Protein AF-A0A1M6W0C9-F1 (afdb_monomer_lite)

Structure (mmCIF, N/CA/C/O backbone):
data_AF-A0A1M6W0C9-F1
#
_entry.id   AF-A0A1M6W0C9-F1
#
loop_
_atom_site.group_PDB
_atom_site.id
_atom_site.type_symbol
_atom_site.label_atom_id
_atom_site.label_alt_id
_atom_site.label_comp_id
_atom_site.label_asym_id
_atom_site.label_entity_id
_atom_site.label_seq_id
_atom_site.pdbx_PDB_ins_code
_atom_site.Cartn_x
_atom_site.Cartn_y
_atom_site.Cartn_z
_atom_site.occupancy
_atom_site.B_iso_or_equiv
_atom_site.auth_seq_id
_atom_site.auth_comp_id
_atom_site.auth_asym_id
_atom_site.auth_atom_id
_atom_site.pdbx_PDB_model_num
ATOM 1 N N . MET A 1 1 ? -3.888 -3.611 -21.662 1.00 73.38 1 MET A N 1
ATOM 2 C CA . MET A 1 1 ? -3.357 -4.459 -20.577 1.00 73.38 1 MET A CA 1
ATOM 3 C C . MET A 1 1 ? -1.926 -4.784 -20.954 1.00 73.38 1 MET A C 1
ATOM 5 O O . MET A 1 1 ? -1.714 -5.102 -22.120 1.00 73.38 1 MET A O 1
ATOM 9 N N . ARG A 1 2 ? -0.964 -4.580 -20.051 1.00 87.06 2 ARG A N 1
ATOM 10 C CA . ARG A 1 2 ? 0.461 -4.824 -20.347 1.00 87.06 2 ARG A CA 1
ATOM 11 C C . ARG A 1 2 ? 0.750 -6.312 -20.566 1.00 87.06 2 ARG A C 1
ATOM 13 O O . ARG A 1 2 ? -0.017 -7.144 -20.082 1.00 87.06 2 ARG A O 1
ATOM 20 N N . SER A 1 3 ? 1.813 -6.628 -21.309 1.00 91.06 3 SER A N 1
ATOM 21 C CA . SER A 1 3 ? 2.201 -8.017 -21.586 1.00 91.06 3 SER A CA 1
ATOM 22 C C . SER A 1 3 ? 2.840 -8.684 -20.364 1.00 91.06 3 SER A C 1
ATOM 24 O O . SER A 1 3 ? 3.323 -8.020 -19.444 1.00 91.06 3 SER A O 1
ATOM 26 N N . GLU A 1 4 ? 2.849 -10.015 -20.362 1.00 91.25 4 GLU A N 1
ATOM 27 C CA . GLU A 1 4 ? 3.466 -10.817 -19.301 1.00 91.25 4 GLU A CA 1
ATOM 28 C C . GLU A 1 4 ? 4.988 -10.602 -19.222 1.00 91.25 4 GLU A C 1
ATOM 30 O O . GLU A 1 4 ? 5.544 -10.499 -18.131 1.00 91.25 4 GLU A O 1
ATOM 35 N N . ASP A 1 5 ? 5.658 -10.422 -20.362 1.00 93.44 5 ASP A N 1
ATOM 36 C CA . ASP A 1 5 ? 7.099 -10.145 -20.408 1.00 93.44 5 ASP A CA 1
ATOM 37 C C . ASP A 1 5 ? 7.455 -8.807 -19.747 1.00 93.44 5 ASP A C 1
ATOM 39 O O . ASP A 1 5 ? 8.425 -8.708 -18.990 1.00 93.44 5 ASP A O 1
ATOM 43 N N . GLU A 1 6 ? 6.645 -7.771 -19.990 1.00 91.81 6 GLU A N 1
ATOM 44 C CA . GLU A 1 6 ? 6.822 -6.459 -19.364 1.00 91.81 6 GLU A CA 1
ATOM 45 C C . GLU A 1 6 ? 6.616 -6.556 -17.848 1.00 91.81 6 GLU A C 1
ATOM 47 O O . GLU A 1 6 ? 7.391 -5.977 -17.084 1.00 91.81 6 GLU A O 1
ATOM 52 N N . LEU A 1 7 ? 5.625 -7.344 -17.411 1.00 93.44 7 LEU A N 1
ATOM 53 C CA . LEU A 1 7 ? 5.372 -7.622 -16.000 1.00 93.44 7 LEU A CA 1
ATOM 54 C C . LEU A 1 7 ? 6.566 -8.324 -15.338 1.00 93.44 7 LEU A C 1
ATOM 56 O O . LEU A 1 7 ? 7.041 -7.874 -14.295 1.00 93.44 7 LEU A O 1
ATOM 60 N N . ASN A 1 8 ? 7.092 -9.381 -15.954 1.00 95.81 8 ASN A N 1
ATOM 61 C CA . ASN A 1 8 ? 8.249 -10.114 -15.441 1.00 95.81 8 ASN A CA 1
ATOM 62 C C . ASN A 1 8 ? 9.484 -9.209 -15.321 1.00 95.81 8 ASN A C 1
ATOM 64 O O . ASN A 1 8 ? 10.181 -9.244 -14.301 1.00 95.81 8 ASN A O 1
ATOM 68 N N . ARG A 1 9 ? 9.709 -8.327 -16.307 1.00 96.25 9 ARG A N 1
ATOM 69 C CA . ARG A 1 9 ? 10.774 -7.313 -16.262 1.00 96.25 9 ARG A CA 1
ATOM 70 C C . ARG A 1 9 ? 10.621 -6.397 -15.047 1.00 96.25 9 ARG A C 1
ATOM 72 O O . ARG A 1 9 ? 11.577 -6.223 -14.291 1.00 96.25 9 ARG A O 1
ATOM 79 N N . VAL A 1 10 ? 9.442 -5.809 -14.835 1.00 96.06 10 VAL A N 1
ATOM 80 C CA . VAL A 1 10 ? 9.249 -4.869 -13.716 1.00 96.06 10 VAL A CA 1
ATOM 81 C C . VAL A 1 10 ? 9.254 -5.555 -12.355 1.00 96.06 10 VAL A C 1
ATOM 83 O O . VAL A 1 10 ? 9.739 -4.967 -11.389 1.00 96.06 10 VAL A O 1
ATOM 86 N N . ILE A 1 11 ? 8.781 -6.801 -12.264 1.00 96.19 11 ILE A N 1
ATOM 87 C CA . ILE A 1 11 ? 8.875 -7.602 -11.039 1.00 96.19 11 ILE A CA 1
ATOM 88 C C . ILE A 1 11 ? 10.343 -7.805 -10.672 1.00 96.19 11 ILE A C 1
ATOM 90 O O . ILE A 1 11 ? 10.710 -7.564 -9.520 1.00 96.19 11 ILE A O 1
ATOM 94 N N . ALA A 1 12 ? 11.185 -8.184 -11.634 1.00 97.06 12 ALA A N 1
ATOM 95 C CA . ALA A 1 12 ? 12.615 -8.360 -11.404 1.00 97.06 12 ALA A CA 1
ATOM 96 C C . ALA A 1 12 ? 13.300 -7.049 -10.975 1.00 97.06 12 ALA A C 1
ATOM 98 O O . ALA A 1 12 ? 14.122 -7.052 -10.061 1.00 97.06 12 ALA A O 1
ATOM 99 N N . LEU A 1 13 ? 12.934 -5.917 -11.587 1.00 97.00 13 LEU A N 1
ATOM 100 C CA . LEU A 1 13 ? 13.562 -4.618 -11.319 1.00 97.00 13 LEU A CA 1
ATOM 101 C C . LEU A 1 13 ? 13.125 -3.971 -10.001 1.00 97.00 13 LEU A C 1
ATOM 103 O O . LEU A 1 13 ? 13.928 -3.320 -9.330 1.00 97.00 13 LEU A O 1
ATOM 107 N N . TYR A 1 14 ? 11.848 -4.091 -9.642 1.00 97.88 14 TYR A N 1
ATOM 108 C CA . TYR A 1 14 ? 11.254 -3.263 -8.592 1.00 97.88 14 TYR A CA 1
ATOM 109 C C . TYR A 1 14 ? 10.785 -4.044 -7.365 1.00 97.88 14 TYR A C 1
ATOM 111 O O . TYR A 1 14 ? 10.432 -3.410 -6.368 1.00 97.88 14 TYR A O 1
ATOM 119 N N . SER A 1 15 ? 10.845 -5.383 -7.375 1.00 97.06 15 SER A N 1
ATOM 120 C CA . SER A 1 15 ? 10.383 -6.190 -6.238 1.00 97.06 15 SER A CA 1
ATOM 121 C C . SER A 1 15 ? 11.031 -5.813 -4.913 1.00 97.06 15 SER A C 1
ATOM 123 O O . SER A 1 15 ? 10.321 -5.543 -3.944 1.00 97.06 15 SER A O 1
ATOM 125 N N . ASP A 1 16 ? 12.365 -5.779 -4.863 1.00 97.69 16 ASP A N 1
ATOM 126 C CA . ASP A 1 16 ? 13.094 -5.478 -3.626 1.00 97.69 16 ASP A CA 1
ATOM 127 C C . ASP A 1 16 ? 12.753 -4.077 -3.105 1.00 97.69 16 ASP A C 1
ATOM 129 O O . ASP A 1 16 ? 12.465 -3.883 -1.926 1.00 97.69 16 ASP A O 1
ATOM 133 N N . MET A 1 17 ? 12.686 -3.097 -4.005 1.00 97.88 17 MET A N 1
ATOM 134 C CA . MET A 1 17 ? 12.362 -1.716 -3.658 1.00 97.88 17 MET A CA 1
ATOM 135 C C . MET A 1 17 ? 10.962 -1.591 -3.053 1.00 97.88 17 MET A C 1
ATOM 137 O O . MET A 1 17 ? 10.807 -0.967 -2.004 1.00 97.88 17 MET A O 1
ATOM 141 N N . ILE A 1 18 ? 9.954 -2.188 -3.694 1.00 97.69 18 ILE A N 1
ATOM 142 C CA . ILE A 1 18 ? 8.567 -2.152 -3.219 1.00 97.69 18 ILE A CA 1
ATOM 143 C C . ILE A 1 18 ? 8.478 -2.829 -1.852 1.00 97.69 18 ILE A C 1
ATOM 145 O O . ILE A 1 18 ? 7.958 -2.232 -0.909 1.00 97.69 18 ILE A O 1
ATOM 149 N N . LYS A 1 19 ? 9.062 -4.026 -1.705 1.00 96.44 19 LYS A N 1
ATOM 150 C CA . LYS A 1 19 ? 9.068 -4.762 -0.432 1.00 96.44 19 LYS A CA 1
ATOM 151 C C . LYS A 1 19 ? 9.757 -3.973 0.680 1.00 96.44 19 LYS A C 1
ATOM 153 O O . LYS A 1 19 ? 9.219 -3.890 1.781 1.00 96.44 19 LYS A O 1
ATOM 158 N N . ARG A 1 20 ? 10.894 -3.325 0.407 1.00 96.56 20 ARG A N 1
ATOM 159 C CA . ARG A 1 20 ? 11.596 -2.481 1.390 1.00 96.56 20 ARG A CA 1
ATOM 160 C C . ARG A 1 20 ? 10.770 -1.268 1.809 1.00 96.56 20 ARG A C 1
ATOM 162 O O . ARG A 1 20 ? 10.695 -0.989 3.002 1.00 96.56 20 ARG A O 1
ATOM 169 N N . ILE A 1 21 ? 10.123 -0.578 0.867 1.00 95.19 21 ILE A N 1
ATOM 170 C CA . ILE A 1 21 ? 9.220 0.542 1.180 1.00 95.19 21 ILE A CA 1
ATOM 171 C C . ILE A 1 21 ? 8.084 0.054 2.087 1.00 95.19 21 ILE A C 1
ATOM 173 O O . ILE A 1 21 ? 7.868 0.626 3.156 1.00 95.19 21 ILE A O 1
ATOM 177 N N . CYS A 1 22 ? 7.402 -1.029 1.710 1.00 94.75 22 CYS A N 1
ATOM 178 C CA . CYS A 1 22 ? 6.323 -1.605 2.511 1.00 94.75 22 CYS A CA 1
ATOM 179 C C . CYS A 1 22 ? 6.787 -1.989 3.920 1.00 94.75 22 CYS A C 1
ATOM 181 O O . CYS A 1 22 ? 6.144 -1.606 4.893 1.00 94.75 22 CYS A O 1
ATOM 183 N N . LEU A 1 23 ? 7.930 -2.668 4.059 1.00 91.62 23 LEU A N 1
ATOM 184 C CA . LEU A 1 23 ? 8.454 -3.080 5.364 1.00 91.62 23 LEU A CA 1
ATOM 185 C C . LEU A 1 23 ? 8.815 -1.888 6.258 1.00 91.62 23 LEU A C 1
ATOM 187 O O . LEU A 1 23 ? 8.548 -1.936 7.459 1.00 91.62 23 LEU A O 1
ATOM 191 N N . ILE A 1 24 ? 9.355 -0.803 5.691 1.00 91.75 24 ILE A N 1
ATOM 192 C CA . ILE A 1 24 ? 9.634 0.437 6.433 1.00 91.75 24 ILE A CA 1
ATOM 193 C C . ILE A 1 24 ? 8.335 1.060 6.968 1.00 91.75 24 ILE A C 1
ATOM 195 O O . ILE A 1 24 ? 8.302 1.527 8.108 1.00 91.75 24 ILE A O 1
ATOM 199 N N . HIS A 1 25 ? 7.267 1.065 6.166 1.00 87.06 25 HIS A N 1
ATOM 200 C CA . HIS A 1 25 ? 6.002 1.710 6.524 1.00 87.06 25 HIS A CA 1
ATOM 201 C C . HIS A 1 25 ? 5.078 0.853 7.401 1.00 87.06 25 HIS A C 1
ATOM 203 O O . HIS A 1 25 ? 4.442 1.390 8.305 1.00 87.06 25 HIS A O 1
ATOM 209 N N . LEU A 1 26 ? 4.981 -0.449 7.132 1.00 87.06 26 LEU A N 1
ATOM 210 C CA . LEU A 1 26 ? 3.980 -1.344 7.721 1.00 87.06 26 LEU A CA 1
ATOM 211 C C . LEU A 1 26 ? 4.548 -2.258 8.805 1.00 87.06 26 LEU A C 1
ATOM 213 O O . LEU A 1 26 ? 3.823 -2.633 9.721 1.00 87.06 26 LEU A O 1
ATOM 217 N N . LYS A 1 27 ? 5.834 -2.630 8.709 1.00 88.69 27 LYS A N 1
ATOM 218 C CA . LYS A 1 27 ? 6.498 -3.593 9.610 1.00 88.69 27 LYS A CA 1
ATOM 219 C C . LYS A 1 27 ? 5.770 -4.947 9.732 1.00 88.69 27 LYS A C 1
ATOM 221 O O . LYS A 1 27 ? 5.948 -5.655 10.718 1.00 88.69 27 LYS A O 1
ATOM 226 N N . ASN A 1 28 ? 4.968 -5.308 8.730 1.00 87.31 28 ASN A N 1
ATOM 227 C CA . ASN A 1 28 ? 4.220 -6.560 8.652 1.00 87.31 28 ASN A CA 1
ATOM 228 C C . ASN A 1 28 ? 4.453 -7.213 7.284 1.00 87.31 28 ASN A C 1
ATOM 230 O O . ASN A 1 28 ? 4.274 -6.576 6.244 1.00 87.31 28 ASN A O 1
ATOM 234 N N . HIS A 1 29 ? 4.851 -8.485 7.291 1.00 90.62 29 HIS A N 1
ATOM 235 C CA . HIS A 1 29 ? 5.106 -9.253 6.075 1.00 90.62 29 HIS A CA 1
ATOM 236 C C . HIS A 1 29 ? 3.830 -9.568 5.287 1.00 90.62 29 HIS A C 1
ATOM 238 O O . HIS A 1 29 ? 3.872 -9.507 4.062 1.00 90.62 29 HIS A O 1
ATOM 244 N N . ALA A 1 30 ? 2.709 -9.852 5.960 1.00 91.69 30 ALA A N 1
ATOM 245 C CA . ALA A 1 30 ? 1.447 -10.166 5.287 1.00 91.69 30 ALA A CA 1
ATOM 246 C C . ALA A 1 30 ? 0.927 -8.948 4.509 1.00 91.69 30 ALA A C 1
ATOM 248 O O . ALA A 1 30 ? 0.758 -9.012 3.296 1.00 91.69 30 ALA A O 1
ATOM 249 N N . ASP A 1 31 ? 0.822 -7.799 5.183 1.00 90.69 31 ASP A N 1
ATOM 250 C CA . ASP A 1 31 ? 0.395 -6.545 4.550 1.00 90.69 31 ASP A CA 1
ATOM 251 C C . ASP A 1 31 ? 1.354 -6.108 3.427 1.00 90.69 31 ASP A C 1
ATOM 253 O O . ASP A 1 31 ? 0.943 -5.509 2.433 1.00 90.69 31 ASP A O 1
ATOM 257 N N . THR A 1 32 ? 2.651 -6.406 3.572 1.00 92.12 32 THR A N 1
ATOM 258 C CA . THR A 1 32 ? 3.647 -6.130 2.527 1.00 92.12 32 THR A CA 1
ATOM 259 C C . THR A 1 32 ? 3.366 -6.929 1.262 1.00 92.12 32 THR A C 1
ATOM 261 O O . THR A 1 32 ? 3.441 -6.361 0.174 1.00 92.12 32 THR A O 1
ATOM 264 N N . GLU A 1 33 ? 3.060 -8.219 1.391 1.00 93.56 33 GLU A N 1
ATOM 265 C CA . GLU A 1 33 ? 2.780 -9.095 0.253 1.00 93.56 33 GLU A CA 1
ATOM 266 C C . GLU A 1 33 ? 1.460 -8.710 -0.436 1.00 93.56 33 GLU A C 1
ATOM 268 O O . GLU A 1 33 ? 1.408 -8.625 -1.664 1.00 93.56 33 GLU A O 1
ATOM 273 N N . ASP A 1 34 ? 0.439 -8.336 0.337 1.00 95.31 34 ASP A N 1
ATOM 274 C CA . ASP A 1 34 ? -0.835 -7.847 -0.202 1.00 95.31 34 ASP A CA 1
ATOM 275 C C . ASP A 1 34 ? -0.654 -6.549 -1.006 1.00 95.31 34 ASP A C 1
ATOM 277 O O . ASP A 1 34 ? -1.144 -6.417 -2.135 1.00 95.31 34 ASP A O 1
ATOM 281 N N . ILE A 1 35 ? 0.093 -5.578 -0.464 1.00 95.56 35 ILE A N 1
ATOM 282 C CA . ILE A 1 35 ? 0.402 -4.342 -1.195 1.00 95.56 35 ILE A CA 1
ATOM 283 C C . ILE A 1 35 ? 1.262 -4.640 -2.420 1.00 95.56 35 ILE A C 1
ATOM 285 O O . ILE A 1 35 ? 0.998 -4.085 -3.485 1.00 95.56 35 ILE A O 1
ATOM 289 N N . PHE A 1 36 ? 2.266 -5.507 -2.294 1.00 93.56 36 PHE A N 1
ATOM 290 C CA . PHE A 1 36 ? 3.141 -5.898 -3.396 1.00 93.56 36 PHE A CA 1
ATOM 291 C C . PHE A 1 36 ? 2.327 -6.394 -4.599 1.00 93.56 36 PHE A C 1
ATOM 293 O O . PHE A 1 36 ? 2.456 -5.847 -5.697 1.00 93.56 36 PHE A O 1
ATOM 300 N N . GLN A 1 37 ? 1.413 -7.341 -4.380 1.00 95.31 37 GLN A N 1
ATOM 301 C CA . GLN A 1 37 ? 0.529 -7.859 -5.427 1.00 95.31 37 GLN A CA 1
ATOM 302 C C . GLN A 1 37 ? -0.392 -6.764 -5.983 1.00 95.31 37 GLN A C 1
ATOM 304 O O . GLN A 1 37 ? -0.541 -6.619 -7.200 1.00 95.31 37 GLN A O 1
ATOM 309 N N . GLY A 1 38 ? -0.953 -5.925 -5.108 1.00 97.06 38 GLY A N 1
ATOM 310 C CA . GLY A 1 38 ? -1.820 -4.815 -5.502 1.00 97.06 38 GLY A CA 1
ATOM 311 C C . GLY A 1 38 ? -1.130 -3.758 -6.375 1.00 97.06 38 GLY A C 1
ATOM 312 O O . GLY A 1 38 ? -1.759 -3.200 -7.278 1.00 97.06 38 GLY A O 1
ATOM 313 N N . VAL A 1 39 ? 0.156 -3.474 -6.149 1.00 97.25 39 VAL A N 1
ATOM 314 C CA . VAL A 1 39 ? 0.922 -2.503 -6.948 1.00 97.25 39 VAL A CA 1
ATOM 315 C C . VAL A 1 39 ? 1.173 -3.025 -8.362 1.00 97.25 39 VAL A C 1
ATOM 317 O O . VAL A 1 39 ? 0.934 -2.293 -9.326 1.00 97.25 39 VAL A O 1
ATOM 320 N N . PHE A 1 40 ? 1.587 -4.284 -8.515 1.00 95.50 40 PHE A N 1
ATOM 321 C CA . PHE A 1 40 ? 1.788 -4.872 -9.843 1.00 95.50 40 PHE A CA 1
ATOM 322 C C . PHE A 1 40 ? 0.471 -5.062 -10.599 1.00 95.50 40 PHE A C 1
ATOM 324 O O . PHE A 1 40 ? 0.411 -4.798 -11.799 1.00 95.50 40 PHE A O 1
ATOM 331 N N . LEU A 1 41 ? -0.619 -5.390 -9.902 1.00 95.25 41 LEU A N 1
ATOM 332 C CA . LEU A 1 41 ? -1.943 -5.415 -10.517 1.00 95.25 41 LEU A CA 1
ATOM 333 C C . LEU A 1 41 ? -2.342 -4.030 -11.054 1.00 95.25 41 LEU A C 1
ATOM 335 O O . LEU A 1 41 ? -2.787 -3.909 -12.196 1.00 95.25 41 LEU A O 1
ATOM 339 N N . LYS A 1 42 ? -2.119 -2.961 -10.273 1.00 95.31 42 LYS A N 1
ATOM 340 C CA . LYS A 1 42 ? -2.333 -1.580 -10.742 1.00 95.31 42 LYS A CA 1
ATOM 341 C C . LYS A 1 42 ? -1.482 -1.262 -11.967 1.00 95.31 42 LYS A C 1
ATOM 343 O O . LYS A 1 42 ? -1.970 -0.590 -12.867 1.00 95.31 42 LYS A O 1
ATOM 348 N N . TYR A 1 43 ? -0.243 -1.743 -12.023 1.00 95.69 43 TYR A N 1
ATOM 349 C CA . TYR A 1 43 ? 0.642 -1.526 -13.166 1.00 95.69 43 TYR A CA 1
ATOM 350 C C . TYR A 1 43 ? 0.095 -2.168 -14.447 1.00 95.69 43 TYR A C 1
ATOM 352 O O . TYR A 1 43 ? -0.010 -1.482 -15.466 1.00 95.69 43 TYR A O 1
ATOM 360 N N . VAL A 1 44 ? -0.317 -3.438 -14.386 1.00 94.69 44 VAL A N 1
ATOM 361 C CA . VAL A 1 44 ? -0.852 -4.200 -15.533 1.00 94.69 44 VAL A CA 1
ATOM 362 C C . VAL A 1 44 ? -2.147 -3.595 -16.079 1.00 94.69 44 VAL A C 1
ATOM 364 O O . VAL A 1 44 ? -2.364 -3.571 -17.297 1.00 94.69 44 VAL A O 1
ATOM 367 N N . LEU A 1 45 ? -2.998 -3.097 -15.178 1.00 93.94 45 LEU A N 1
ATOM 368 C CA . LEU A 1 45 ? -4.280 -2.476 -15.510 1.00 93.94 45 LEU A CA 1
ATOM 369 C C . LEU A 1 45 ? -4.158 -0.996 -15.896 1.00 93.94 45 LEU A C 1
ATOM 371 O O . LEU A 1 45 ? -5.084 -0.444 -16.488 1.00 93.94 45 LEU A O 1
ATOM 375 N N . SER A 1 46 ? -3.045 -0.336 -15.566 1.00 92.00 46 SER A N 1
ATOM 376 C CA . SER A 1 46 ? -2.871 1.088 -15.854 1.00 92.00 46 SER A CA 1
ATOM 377 C C . SER A 1 46 ? -2.671 1.359 -17.345 1.00 92.00 46 SER A C 1
ATOM 379 O O . SER A 1 46 ? -1.991 0.620 -18.052 1.00 92.00 46 SER A O 1
ATOM 381 N N . SER A 1 47 ? -3.209 2.488 -17.804 1.00 91.88 47 SER A N 1
ATOM 382 C CA . SER A 1 47 ? -2.969 3.053 -19.136 1.00 91.88 47 SER A CA 1
ATOM 383 C C . SER A 1 47 ? -1.875 4.130 -19.128 1.00 91.88 47 SER A C 1
ATOM 385 O O . SER A 1 47 ? -1.823 4.968 -20.025 1.00 91.88 47 SER A O 1
ATOM 387 N N . VAL A 1 48 ? -1.048 4.176 -18.077 1.00 92.19 48 VAL A N 1
ATOM 388 C CA . VAL A 1 48 ? -0.016 5.207 -17.912 1.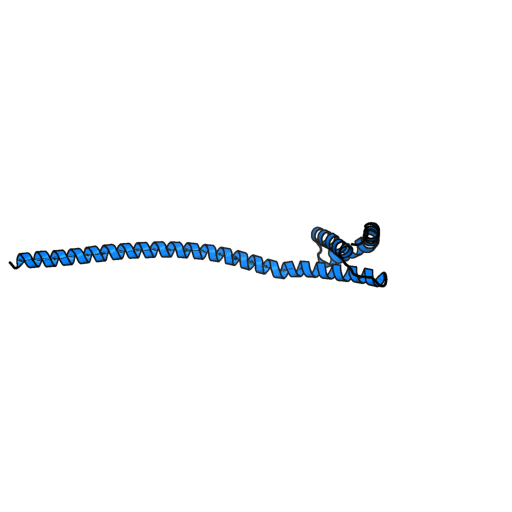00 92.19 48 VAL A CA 1
ATOM 389 C C . VAL A 1 48 ? 1.121 4.941 -18.890 1.00 92.19 48 VAL A C 1
ATOM 391 O O . VAL A 1 48 ? 1.698 3.856 -18.878 1.00 92.19 48 VAL A O 1
ATOM 394 N N . VAL A 1 49 ? 1.464 5.947 -19.692 1.00 92.81 49 VAL A N 1
ATOM 395 C CA . VAL A 1 49 ? 2.640 5.931 -20.567 1.00 92.81 49 VAL A CA 1
ATOM 396 C C . VAL A 1 49 ? 3.811 6.554 -19.814 1.00 92.81 49 VAL A C 1
ATOM 398 O O . VAL A 1 49 ? 3.710 7.677 -19.319 1.00 92.81 49 VAL A O 1
ATOM 401 N N . PHE A 1 50 ? 4.910 5.813 -19.690 1.00 94.62 50 PHE A N 1
ATOM 402 C CA . PHE A 1 50 ? 6.126 6.295 -19.043 1.00 94.62 50 PHE A CA 1
ATOM 403 C C . PHE A 1 50 ? 7.069 6.892 -20.083 1.00 94.62 50 PHE A C 1
ATOM 405 O O . PHE A 1 50 ? 7.324 6.289 -21.118 1.00 94.62 50 PHE A O 1
ATOM 412 N N . GLU A 1 51 ? 7.588 8.081 -19.793 1.00 93.38 51 GLU A N 1
ATOM 413 C CA . GLU A 1 51 ? 8.529 8.790 -20.670 1.00 93.38 51 GLU A CA 1
ATOM 414 C C . GLU A 1 51 ? 9.947 8.212 -20.569 1.00 93.38 51 GLU A C 1
ATOM 416 O O . GLU A 1 51 ? 10.714 8.265 -21.524 1.00 93.38 51 GLU A O 1
ATOM 421 N N . ASN A 1 52 ? 10.305 7.688 -19.393 1.00 95.25 52 ASN A N 1
ATOM 422 C CA . ASN A 1 52 ? 11.605 7.092 -19.101 1.00 95.25 52 ASN A CA 1
ATOM 423 C C . ASN A 1 52 ? 11.531 6.180 -17.861 1.00 95.25 52 ASN A C 1
ATOM 425 O O . ASN A 1 52 ? 10.573 6.234 -17.080 1.00 95.25 52 ASN A O 1
ATOM 429 N N . ASP A 1 53 ? 12.587 5.397 -17.640 1.00 95.44 53 ASP A N 1
ATOM 430 C CA . ASP A 1 53 ? 12.709 4.473 -16.503 1.00 95.44 53 ASP A CA 1
ATOM 431 C C . ASP A 1 53 ? 12.652 5.183 -15.140 1.00 95.44 53 ASP A C 1
ATOM 433 O O . ASP A 1 53 ? 12.199 4.614 -14.142 1.00 95.44 53 ASP A O 1
ATOM 437 N N . ALA A 1 54 ? 13.090 6.445 -15.068 1.00 95.31 54 ALA A N 1
ATOM 438 C CA . ALA A 1 54 ? 13.010 7.232 -13.841 1.00 95.31 54 ALA A CA 1
ATOM 439 C C . ALA A 1 54 ? 11.554 7.596 -13.501 1.00 95.31 54 ALA A C 1
ATOM 441 O O . ALA A 1 54 ? 11.171 7.552 -12.329 1.00 95.31 54 ALA A O 1
ATOM 442 N N . HIS A 1 55 ? 10.727 7.892 -14.506 1.00 96.94 55 HIS A N 1
ATOM 443 C CA . HIS A 1 55 ? 9.296 8.122 -14.351 1.00 96.94 55 HIS A CA 1
ATOM 444 C C . HIS A 1 55 ? 8.587 6.829 -13.928 1.00 96.94 55 HIS A C 1
ATOM 446 O O . HIS A 1 55 ? 7.799 6.862 -12.980 1.00 96.94 55 HIS A O 1
ATOM 452 N N . GLU A 1 56 ? 8.916 5.690 -14.545 1.00 96.88 56 GLU A N 1
ATOM 453 C CA . GLU A 1 56 ? 8.379 4.379 -14.153 1.00 96.88 56 GLU A CA 1
ATOM 454 C C . GLU A 1 56 ? 8.715 4.056 -12.687 1.00 96.88 56 GLU A C 1
ATOM 456 O O . GLU A 1 56 ? 7.826 3.797 -11.871 1.00 96.88 56 GLU A O 1
ATOM 461 N N . LYS A 1 57 ? 9.985 4.200 -12.297 1.00 97.31 57 LYS A N 1
ATOM 462 C CA . LYS A 1 57 ? 10.425 4.022 -10.907 1.00 97.31 57 LYS A CA 1
ATOM 463 C C . LYS A 1 57 ? 9.713 4.977 -9.943 1.00 97.31 57 LYS A C 1
ATOM 465 O O . LYS A 1 57 ? 9.247 4.558 -8.882 1.00 97.31 57 LYS A O 1
ATOM 470 N N . ALA A 1 58 ? 9.597 6.258 -10.295 1.00 96.88 58 ALA A N 1
ATOM 471 C CA . ALA A 1 58 ? 8.903 7.249 -9.473 1.00 96.88 58 ALA A CA 1
ATOM 472 C C . ALA A 1 58 ? 7.405 6.939 -9.331 1.00 96.88 58 ALA A C 1
ATOM 474 O O . ALA A 1 58 ? 6.799 7.219 -8.293 1.00 96.88 58 ALA A O 1
ATOM 475 N N . TRP A 1 59 ? 6.787 6.363 -10.362 1.00 97.94 59 TRP A N 1
ATOM 476 C CA . TRP A 1 59 ? 5.414 5.882 -10.300 1.00 97.94 59 TRP A CA 1
ATOM 477 C C . TRP A 1 59 ? 5.277 4.731 -9.299 1.00 97.94 59 TRP A C 1
ATOM 479 O O . TRP A 1 59 ? 4.458 4.843 -8.387 1.00 97.94 59 TRP A O 1
ATOM 489 N N . PHE A 1 60 ? 6.136 3.708 -9.370 1.00 97.88 60 PHE A N 1
ATOM 490 C CA . PHE A 1 60 ? 6.119 2.592 -8.414 1.00 97.88 60 PHE A CA 1
ATOM 491 C C . PHE A 1 60 ? 6.308 3.057 -6.968 1.00 97.88 60 PHE A C 1
ATOM 493 O O . PHE A 1 60 ? 5.541 2.658 -6.089 1.00 97.88 60 PHE A O 1
ATOM 500 N N . ILE A 1 61 ? 7.266 3.954 -6.714 1.00 95.62 61 ILE A N 1
ATOM 501 C CA . ILE A 1 61 ? 7.505 4.515 -5.375 1.00 95.62 61 ILE A CA 1
ATOM 502 C C . ILE A 1 61 ? 6.251 5.228 -4.857 1.00 95.62 61 ILE A C 1
ATOM 504 O O . ILE A 1 61 ? 5.791 4.948 -3.750 1.00 95.62 61 ILE A O 1
ATOM 508 N N . ARG A 1 62 ? 5.659 6.126 -5.657 1.00 96.50 62 ARG A N 1
ATOM 509 C CA . ARG A 1 62 ? 4.466 6.887 -5.251 1.00 96.50 62 ARG A CA 1
ATOM 510 C C . ARG A 1 62 ? 3.270 5.984 -4.992 1.00 96.50 62 ARG A C 1
ATOM 512 O O . ARG A 1 62 ? 2.612 6.135 -3.967 1.00 96.50 62 ARG A O 1
ATOM 519 N N . VAL A 1 63 ? 2.994 5.044 -5.894 1.00 97.31 63 VAL A N 1
ATOM 520 C CA . VAL A 1 63 ? 1.865 4.117 -5.759 1.00 97.31 63 VAL A CA 1
ATOM 521 C C . VAL A 1 63 ? 2.028 3.238 -4.520 1.00 97.31 63 VAL A C 1
ATOM 523 O O . VAL A 1 63 ? 1.062 3.071 -3.777 1.00 97.31 63 VAL A O 1
ATOM 526 N N . THR A 1 64 ? 3.240 2.746 -4.252 1.00 97.25 64 THR A N 1
ATOM 527 C CA . THR A 1 64 ? 3.538 1.918 -3.072 1.00 97.25 64 THR A CA 1
ATOM 528 C C . THR A 1 64 ? 3.370 2.706 -1.774 1.00 97.25 64 THR A C 1
ATOM 530 O O . THR A 1 64 ? 2.675 2.257 -0.863 1.00 97.25 64 THR A O 1
ATOM 533 N N . ILE A 1 65 ? 3.942 3.914 -1.693 1.00 95.38 65 ILE A N 1
ATOM 534 C CA . ILE A 1 65 ? 3.809 4.782 -0.512 1.00 95.38 65 ILE A CA 1
ATOM 535 C C . ILE A 1 65 ? 2.340 5.133 -0.263 1.00 95.38 65 ILE A C 1
ATOM 537 O O . ILE A 1 65 ? 1.885 5.093 0.880 1.00 95.38 65 ILE A O 1
ATOM 541 N N . ASN A 1 66 ? 1.592 5.463 -1.317 1.00 95.62 66 ASN A N 1
ATOM 542 C CA . ASN A 1 66 ? 0.172 5.777 -1.194 1.00 95.62 66 ASN A CA 1
ATOM 543 C C . ASN A 1 66 ? -0.623 4.561 -0.714 1.00 95.62 66 ASN A C 1
ATOM 545 O O . ASN A 1 66 ? -1.400 4.700 0.221 1.00 95.62 66 ASN A O 1
ATOM 549 N N . ALA A 1 67 ? -0.360 3.366 -1.251 1.00 96.19 67 ALA A N 1
ATOM 550 C CA . ALA A 1 67 ? -1.001 2.138 -0.786 1.00 96.19 67 ALA A CA 1
ATOM 551 C C . ALA A 1 67 ? -0.726 1.865 0.705 1.00 96.19 67 ALA A C 1
ATOM 553 O O . ALA A 1 67 ? -1.653 1.558 1.452 1.00 96.19 67 ALA A O 1
ATOM 554 N N . CYS A 1 68 ? 0.518 2.049 1.164 1.00 93.12 68 CYS A N 1
ATOM 555 C CA . CYS A 1 68 ? 0.866 1.885 2.579 1.00 93.12 68 CYS A CA 1
ATOM 556 C C . CYS A 1 68 ? 0.119 2.894 3.464 1.00 93.12 68 CYS A C 1
ATOM 558 O O . CYS A 1 68 ? -0.428 2.538 4.507 1.00 93.12 68 CYS A O 1
ATOM 560 N N . LYS A 1 69 ? 0.070 4.164 3.043 1.00 91.19 69 LYS A N 1
ATOM 561 C CA . LYS A 1 69 ? -0.650 5.224 3.762 1.00 91.19 69 LYS A CA 1
ATOM 562 C C . LYS A 1 69 ? -2.154 4.975 3.799 1.00 91.19 69 LYS A C 1
ATOM 564 O O . LYS A 1 69 ? -2.766 5.201 4.840 1.00 91.19 69 LYS A O 1
ATOM 569 N N . ASP A 1 70 ? -2.737 4.512 2.700 1.00 91.25 70 ASP A N 1
ATOM 570 C CA . ASP A 1 70 ? -4.163 4.205 2.607 1.00 91.25 70 ASP A CA 1
ATOM 571 C C . ASP A 1 70 ? -4.535 3.045 3.528 1.00 91.25 70 ASP A C 1
ATOM 573 O O . ASP A 1 70 ? -5.528 3.145 4.249 1.00 91.25 70 ASP A O 1
ATOM 577 N N . LEU A 1 71 ? -3.708 1.994 3.586 1.00 89.38 71 LEU A N 1
ATOM 578 C CA . LEU A 1 71 ? -3.905 0.884 4.517 1.00 89.38 71 LEU A CA 1
ATOM 579 C C . LEU A 1 71 ? -3.887 1.378 5.971 1.00 89.38 71 LEU A C 1
ATOM 581 O O . LEU A 1 71 ? -4.853 1.153 6.702 1.00 89.38 71 LEU A O 1
ATOM 585 N N . LEU A 1 72 ? -2.862 2.140 6.366 1.00 84.31 72 LEU A N 1
ATOM 586 C CA . LEU A 1 72 ? -2.771 2.718 7.712 1.00 84.31 72 LEU A CA 1
ATOM 587 C C . LEU A 1 72 ? -3.962 3.641 8.015 1.00 84.31 72 LEU A C 1
ATOM 589 O O . LEU A 1 72 ? -4.592 3.528 9.064 1.00 84.31 72 LEU A O 1
ATOM 593 N N . LYS A 1 73 ? -4.338 4.524 7.085 1.00 82.06 73 LYS A N 1
ATOM 594 C CA . LYS A 1 73 ? -5.492 5.419 7.246 1.00 82.06 73 LYS A CA 1
ATOM 595 C C . LYS A 1 73 ? -6.792 4.637 7.389 1.00 82.06 73 LYS A C 1
ATOM 597 O O . LYS A 1 73 ? -7.619 4.999 8.224 1.00 82.06 73 LYS A O 1
ATOM 602 N N . SER A 1 74 ? -6.985 3.584 6.599 1.00 76.00 74 SER A N 1
ATOM 603 C CA . SER A 1 74 ? -8.164 2.724 6.684 1.00 76.00 74 SER A CA 1
ATOM 604 C C . SER A 1 74 ? -8.246 2.057 8.056 1.00 76.00 74 SER A C 1
ATOM 606 O O . SER A 1 74 ? -9.303 2.093 8.682 1.00 76.00 74 SER A O 1
ATOM 608 N N . PHE A 1 75 ? -7.115 1.598 8.595 1.00 73.38 75 PHE A N 1
ATOM 609 C CA . PHE A 1 75 ? -7.043 1.051 9.941 1.00 73.38 75 PHE A CA 1
ATOM 610 C C . PHE A 1 75 ? -7.462 2.094 10.989 1.00 73.38 75 PHE A C 1
ATOM 612 O O . PHE A 1 75 ? -8.374 1.849 11.773 1.00 73.38 75 PHE A O 1
ATOM 619 N N . PHE A 1 76 ? -6.902 3.306 10.953 1.00 68.19 76 PHE A N 1
ATOM 620 C CA . PHE A 1 76 ? -7.210 4.343 11.950 1.00 68.19 76 PHE A CA 1
ATOM 621 C C . PHE A 1 76 ? -8.554 5.059 11.754 1.00 68.19 76 PHE A C 1
ATOM 623 O O . PHE A 1 76 ? -9.052 5.673 12.691 1.00 68.19 76 PHE A O 1
ATOM 630 N N . THR A 1 77 ? -9.165 4.995 10.569 1.00 68.44 77 THR A N 1
ATOM 631 C CA . THR A 1 77 ? -10.436 5.689 10.281 1.00 68.44 77 THR A CA 1
ATOM 632 C C . THR A 1 77 ? -11.623 4.734 10.349 1.00 68.44 77 THR A C 1
ATOM 634 O O . THR A 1 77 ? -12.660 5.051 10.929 1.00 68.44 77 THR A O 1
ATOM 637 N N . ILE A 1 78 ? -11.484 3.547 9.759 1.00 62.72 78 ILE A N 1
ATOM 638 C CA . ILE A 1 78 ? -12.584 2.599 9.582 1.00 62.72 78 ILE A CA 1
ATOM 639 C C . ILE A 1 78 ? -12.744 1.730 10.825 1.00 62.72 78 ILE A C 1
ATOM 641 O O . ILE A 1 78 ? -13.876 1.515 11.251 1.00 62.72 78 ILE A O 1
ATOM 645 N N . VAL A 1 79 ? -11.653 1.271 11.448 1.00 66.12 79 VAL A N 1
ATOM 646 C CA . VAL A 1 79 ? -11.744 0.396 12.629 1.00 66.12 79 VAL A CA 1
ATOM 647 C C . VAL A 1 79 ? -12.458 1.100 13.790 1.00 66.12 79 VAL A C 1
ATOM 649 O O . VAL A 1 79 ? -13.398 0.505 14.316 1.00 66.12 79 VAL A O 1
ATOM 652 N N . PRO A 1 80 ? -12.176 2.373 14.140 1.00 63.44 80 PRO A N 1
ATOM 653 C CA . PRO A 1 80 ? -12.938 3.067 15.177 1.00 63.44 80 PRO A CA 1
ATOM 654 C C . PRO A 1 80 ? -14.399 3.287 14.795 1.00 63.44 80 PRO A C 1
ATOM 656 O O . PRO A 1 80 ? -15.269 3.104 15.635 1.00 63.44 80 PRO A O 1
ATOM 659 N N . LEU A 1 81 ? -14.704 3.621 13.535 1.00 63.00 81 LEU A N 1
ATOM 660 C CA . LEU A 1 81 ? -16.087 3.805 13.082 1.00 63.00 81 LEU A CA 1
ATOM 661 C C . LEU A 1 81 ? -16.875 2.493 13.080 1.00 63.00 81 LEU A C 1
ATOM 663 O O . LEU A 1 81 ? -18.033 2.487 13.489 1.00 63.00 81 LEU A O 1
ATOM 667 N N . ILE A 1 82 ? -16.278 1.380 12.652 1.00 65.94 82 ILE A N 1
ATOM 668 C CA . ILE A 1 82 ? -16.906 0.055 12.682 1.00 65.94 82 ILE A CA 1
ATOM 669 C C . ILE A 1 82 ? -17.068 -0.413 14.122 1.00 65.94 82 ILE A C 1
ATOM 671 O O . ILE A 1 82 ? -18.157 -0.863 14.465 1.00 65.94 82 ILE A O 1
ATOM 675 N N . LEU A 1 83 ? -16.048 -0.274 14.971 1.00 60.81 83 LEU A N 1
ATOM 676 C CA . LEU A 1 83 ? -16.144 -0.607 16.391 1.00 60.81 83 LEU A CA 1
ATOM 677 C C . LEU A 1 83 ? -17.217 0.242 17.072 1.00 60.81 83 LEU A C 1
ATOM 679 O O . LEU A 1 83 ? -18.116 -0.320 17.688 1.00 60.81 83 LEU A O 1
ATOM 683 N N . LEU A 1 84 ? -17.226 1.560 16.867 1.00 59.50 84 LEU A N 1
ATOM 684 C CA . LEU A 1 84 ? -18.249 2.464 17.398 1.00 59.50 84 LEU A CA 1
ATOM 685 C C . LEU A 1 84 ? -19.646 2.090 16.884 1.00 59.50 84 LEU A C 1
ATOM 687 O O . LEU A 1 84 ? -20.602 2.029 17.652 1.00 59.50 84 LEU A O 1
ATOM 691 N N . LYS A 1 85 ? -19.788 1.784 15.590 1.00 59.53 85 LYS A N 1
ATOM 692 C CA . LYS A 1 85 ? -21.065 1.372 14.990 1.00 59.53 85 LYS A CA 1
ATOM 693 C C . LYS A 1 85 ? -21.515 0.008 15.514 1.00 59.53 85 LYS A C 1
ATOM 695 O O . LYS A 1 85 ? -22.704 -0.178 15.760 1.00 59.53 85 LYS A O 1
ATOM 700 N N . CYS A 1 86 ? -20.594 -0.930 15.725 1.00 58.81 86 CYS A N 1
ATOM 701 C CA . CYS A 1 86 ? -20.868 -2.255 16.274 1.00 58.81 86 CYS A CA 1
ATOM 702 C C . CYS A 1 86 ? -21.264 -2.166 17.759 1.00 58.81 86 CYS A C 1
ATOM 704 O O . CYS A 1 86 ? -22.290 -2.723 18.151 1.00 58.81 86 CYS A O 1
ATOM 706 N N . MET A 1 87 ? -20.540 -1.366 18.549 1.00 56.44 87 MET A N 1
ATOM 707 C CA . MET A 1 87 ? -20.850 -1.053 19.948 1.00 56.44 87 MET A CA 1
ATOM 708 C C . MET A 1 87 ? -22.214 -0.363 20.085 1.00 56.44 87 MET A C 1
ATOM 710 O O . MET A 1 87 ? -23.054 -0.812 20.865 1.00 56.44 87 MET A O 1
ATOM 714 N N . ASN A 1 88 ? -22.500 0.651 19.261 1.00 61.03 88 ASN A N 1
ATOM 715 C CA . ASN A 1 88 ? -23.797 1.333 19.251 1.00 61.03 88 ASN A CA 1
ATOM 716 C C . ASN A 1 88 ? -24.938 0.396 18.840 1.00 61.03 88 ASN A C 1
ATOM 718 O O . ASN A 1 88 ? -26.019 0.437 19.424 1.00 61.03 88 ASN A O 1
ATOM 722 N N . LYS A 1 89 ? -24.716 -0.492 17.862 1.00 61.53 89 LYS A N 1
ATOM 723 C CA . LYS A 1 89 ? -25.716 -1.485 17.436 1.00 61.53 89 LYS A CA 1
ATOM 724 C C . LYS A 1 89 ? -26.019 -2.492 18.551 1.00 61.53 89 LYS A C 1
ATOM 726 O O . LYS A 1 89 ? -27.170 -2.915 18.681 1.00 61.53 89 LYS A O 1
ATOM 731 N N . LEU A 1 90 ? -25.022 -2.850 19.363 1.00 60.88 90 LEU A N 1
ATOM 732 C CA . LEU A 1 90 ? -25.190 -3.719 20.527 1.00 60.88 90 LEU A CA 1
ATOM 733 C C . LEU A 1 90 ? -25.977 -3.017 21.650 1.00 60.88 90 LEU A C 1
ATOM 735 O O . LEU A 1 90 ? -26.954 -3.582 22.145 1.00 60.88 90 LEU A O 1
ATOM 739 N N . GLN A 1 91 ? -25.654 -1.757 21.968 1.00 59.75 91 GLN A N 1
ATOM 740 C CA . GLN A 1 91 ? -26.411 -0.947 22.938 1.00 59.75 91 GLN A CA 1
ATOM 741 C C . GLN A 1 91 ? -27.868 -0.701 22.499 1.00 59.75 91 GLN A C 1
ATOM 743 O O . GLN A 1 91 ? -28.792 -0.822 23.305 1.00 59.75 91 GLN A O 1
ATOM 748 N N . LEU A 1 92 ? -28.117 -0.449 21.208 1.00 62.03 92 LEU A N 1
ATOM 749 C CA . LEU A 1 92 ? -29.469 -0.284 20.653 1.00 62.03 92 LEU A CA 1
ATOM 750 C C . LEU A 1 92 ? -30.308 -1.564 20.737 1.00 62.03 92 LEU A C 1
ATOM 752 O O . LEU A 1 92 ? -31.513 -1.491 20.985 1.00 62.03 92 LEU A O 1
ATOM 756 N N .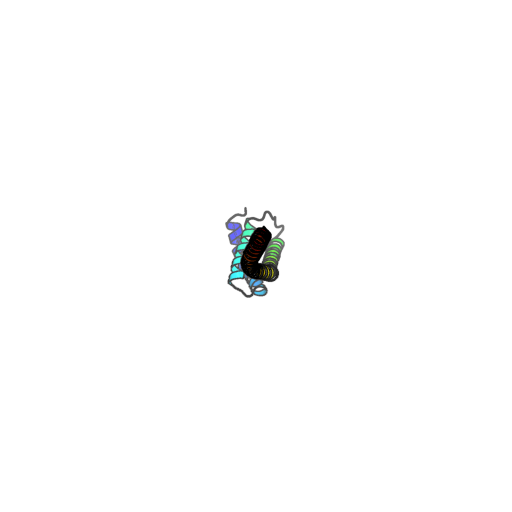 LYS A 1 93 ? -29.702 -2.743 20.537 1.00 69.94 93 LYS A N 1
ATOM 757 C CA . LYS A 1 93 ? -30.398 -4.028 20.721 1.00 69.94 93 LYS A CA 1
ATOM 758 C C . LYS A 1 93 ? -30.817 -4.229 22.179 1.00 69.94 93 LYS A C 1
ATOM 760 O O . LYS A 1 93 ? -31.941 -4.664 22.423 1.00 69.94 93 LYS A O 1
ATOM 765 N N . PHE A 1 94 ? -29.950 -3.873 23.124 1.00 75.31 94 PHE A N 1
ATOM 766 C CA . PHE A 1 94 ? -30.238 -3.957 24.555 1.00 75.31 94 PHE A CA 1
ATOM 767 C C . PHE A 1 94 ? -31.384 -3.015 24.965 1.00 75.31 94 PHE A C 1
ATOM 769 O O . PHE A 1 94 ? -32.378 -3.461 25.538 1.00 75.31 94 PHE A O 1
ATOM 776 N N . LEU A 1 95 ? -31.320 -1.743 24.556 1.00 65.81 95 LEU A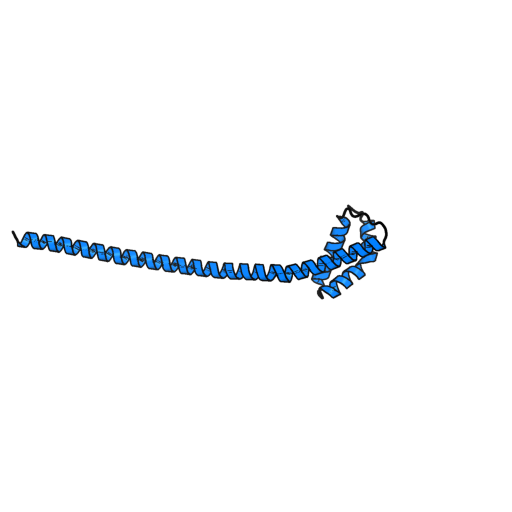 N 1
ATOM 777 C CA . LEU A 1 95 ? -32.364 -0.740 24.811 1.00 65.81 95 LEU A CA 1
ATOM 778 C C . LEU A 1 95 ? -33.721 -1.118 24.207 1.00 65.81 95 LEU A C 1
ATOM 780 O O . LEU A 1 95 ? -34.753 -0.941 24.854 1.00 65.81 95 LEU A O 1
ATOM 784 N N . LYS A 1 96 ? -33.746 -1.680 22.992 1.00 76.38 96 LYS A N 1
ATOM 785 C CA . LYS A 1 96 ? -34.991 -2.181 22.383 1.00 76.38 96 LYS A CA 1
ATOM 786 C C . LYS A 1 96 ? -35.620 -3.292 23.218 1.00 76.38 96 LYS A C 1
ATOM 788 O O . LYS A 1 96 ? -36.836 -3.301 23.392 1.00 76.38 96 LYS A O 1
ATOM 793 N N . ARG A 1 97 ? -34.802 -4.193 23.767 1.00 72.44 97 ARG A N 1
ATOM 794 C CA . ARG A 1 97 ? -35.274 -5.308 24.595 1.00 72.44 97 ARG A CA 1
ATOM 795 C C . ARG A 1 97 ? -35.827 -4.821 25.935 1.00 72.44 97 ARG A C 1
ATOM 797 O O . ARG A 1 97 ? -36.921 -5.230 26.305 1.00 72.44 97 ARG A O 1
ATOM 804 N N . ILE A 1 98 ? -35.156 -3.869 26.589 1.00 75.19 98 ILE A N 1
ATOM 805 C CA . ILE A 1 98 ? -35.675 -3.208 27.800 1.00 75.19 98 ILE A CA 1
ATOM 806 C C . ILE A 1 98 ? -36.993 -2.479 27.511 1.00 75.19 98 ILE A C 1
ATOM 808 O O . ILE A 1 98 ? -37.960 -2.631 28.251 1.00 75.19 98 ILE A O 1
ATOM 812 N N . ARG A 1 99 ? -37.078 -1.728 26.406 1.00 76.50 99 ARG A N 1
ATOM 813 C CA . ARG A 1 99 ? -38.295 -0.993 26.028 1.00 76.50 99 ARG A CA 1
ATOM 814 C C . ARG A 1 99 ? -39.481 -1.923 25.754 1.00 76.50 99 ARG A C 1
ATOM 816 O O . ARG A 1 99 ? -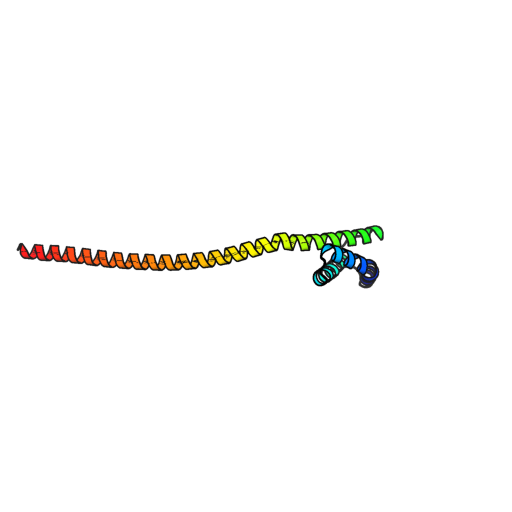40.605 -1.585 26.112 1.00 76.50 99 ARG A O 1
ATOM 823 N N . GLN A 1 100 ? -39.232 -3.086 25.151 1.00 83.19 100 GLN A N 1
ATOM 824 C CA . GLN A 1 100 ? -40.247 -4.120 24.932 1.00 83.19 100 GLN A CA 1
ATOM 825 C C . GLN A 1 100 ? -40.797 -4.644 26.266 1.00 83.19 100 GLN A C 1
ATOM 827 O O . GLN A 1 100 ? -42.012 -4.721 26.440 1.00 83.19 100 GLN A O 1
ATOM 832 N N . LEU A 1 101 ? -39.903 -4.949 27.212 1.00 80.56 101 LEU A N 1
ATOM 833 C CA . LEU A 1 101 ? -40.259 -5.445 28.542 1.00 80.56 101 LEU A CA 1
ATOM 834 C C . LEU A 1 101 ? -41.054 -4.407 29.343 1.00 80.56 101 LEU A C 1
ATOM 836 O O . LEU A 1 101 ? -42.097 -4.728 29.907 1.00 80.56 101 LEU A O 1
ATOM 840 N N . LEU A 1 102 ? -40.621 -3.144 29.324 1.00 81.81 102 LEU A N 1
ATOM 841 C CA . LEU A 1 102 ? -41.334 -2.047 29.985 1.00 81.81 102 LEU A CA 1
ATOM 842 C C . LEU A 1 102 ? -42.732 -1.823 29.397 1.00 81.81 102 LEU A C 1
ATOM 844 O O . LEU A 1 102 ? -43.675 -1.544 30.135 1.00 81.81 102 LEU A O 1
ATOM 848 N N . LYS A 1 103 ? -42.885 -1.975 28.077 1.00 81.38 103 LYS A N 1
ATOM 849 C CA . LYS A 1 103 ? -44.184 -1.837 27.413 1.00 81.38 103 LYS A CA 1
ATOM 850 C C . LYS A 1 103 ? -45.145 -2.958 27.813 1.00 81.38 103 LYS A C 1
ATOM 852 O O . LYS A 1 103 ? -46.279 -2.669 28.177 1.00 81.38 103 LYS A O 1
ATOM 857 N N . GLN A 1 104 ? -44.675 -4.206 27.825 1.00 85.38 104 GLN A N 1
ATOM 858 C CA . GLN A 1 104 ? -45.470 -5.347 28.297 1.00 85.38 104 GLN A CA 1
ATOM 859 C C . GLN A 1 104 ? -45.904 -5.177 29.755 1.00 85.38 104 GLN A C 1
ATOM 861 O O . GLN A 1 104 ? -47.057 -5.437 30.095 1.00 85.38 104 GLN A O 1
ATOM 866 N N . PHE A 1 105 ? -45.000 -4.694 30.606 1.00 84.38 105 PHE A N 1
ATOM 867 C CA . PHE A 1 105 ? -45.303 -4.426 32.004 1.00 84.38 105 PHE A CA 1
ATOM 868 C C . PHE A 1 105 ? -46.379 -3.339 32.167 1.00 84.38 105 PHE A C 1
ATOM 870 O O . PHE A 1 105 ? -47.353 -3.534 32.894 1.00 84.38 105 PHE A O 1
ATOM 877 N N . TYR A 1 106 ? -46.257 -2.224 31.441 1.00 77.31 106 TYR A N 1
ATOM 878 C CA . TYR A 1 106 ? -47.243 -1.141 31.466 1.00 77.31 106 TYR A CA 1
ATOM 879 C C . TYR A 1 106 ? -48.620 -1.576 30.939 1.00 77.31 106 TYR A C 1
ATOM 881 O O . TYR A 1 106 ? -49.638 -1.247 31.545 1.00 77.31 106 TYR A O 1
ATOM 889 N N . ASP A 1 107 ? -48.671 -2.344 29.848 1.00 81.62 107 ASP A N 1
ATOM 890 C CA . ASP A 1 107 ? -49.933 -2.849 29.292 1.00 81.62 107 ASP A CA 1
ATOM 891 C C . ASP A 1 107 ? -50.633 -3.812 30.269 1.00 81.62 107 ASP A C 1
ATOM 893 O O . ASP A 1 107 ? -51.855 -3.758 30.432 1.00 81.62 107 ASP A O 1
ATOM 897 N N . CYS A 1 108 ? -49.861 -4.632 30.992 1.00 73.19 108 CYS A N 1
ATOM 898 C CA . CYS A 1 108 ? -50.374 -5.495 32.056 1.00 73.19 108 CYS A CA 1
ATOM 899 C C . CYS A 1 108 ? -50.980 -4.675 33.207 1.00 73.19 108 CYS A C 1
ATOM 901 O O . CYS A 1 108 ? -52.140 -4.879 33.571 1.00 73.19 108 CYS A O 1
ATOM 903 N N . LEU A 1 109 ? -50.248 -3.676 33.716 1.00 78.94 109 LEU A N 1
ATOM 904 C CA . LEU A 1 109 ? -50.753 -2.758 34.743 1.00 78.94 109 LEU A CA 1
ATOM 905 C C . LEU A 1 109 ? -52.026 -2.033 34.290 1.00 78.94 109 LEU A C 1
ATOM 907 O O . LEU A 1 109 ? -52.987 -1.918 35.049 1.00 78.94 109 LEU A O 1
ATOM 911 N N . LYS A 1 110 ? -52.074 -1.586 33.033 1.00 76.69 110 LYS A N 1
ATOM 912 C CA . LYS A 1 110 ? -53.239 -0.907 32.459 1.00 76.69 110 LYS A CA 1
ATOM 913 C C . LYS A 1 110 ? -54.473 -1.810 32.409 1.00 76.69 110 LYS A C 1
ATOM 915 O O . LYS A 1 110 ? -55.582 -1.333 32.652 1.00 76.69 110 LYS A O 1
ATOM 920 N N . ASN A 1 111 ? -54.299 -3.098 32.118 1.00 74.50 111 ASN A N 1
ATOM 921 C CA . ASN A 1 111 ? -55.390 -4.074 32.135 1.00 74.50 111 ASN A CA 1
ATOM 922 C C . ASN A 1 111 ? -55.874 -4.364 33.558 1.00 74.50 111 ASN A C 1
ATOM 924 O O . ASN A 1 111 ? -57.080 -4.416 33.783 1.00 74.50 111 ASN A O 1
ATOM 928 N N . ILE A 1 112 ? -54.957 -4.465 34.521 1.00 78.12 112 ILE A N 1
ATOM 929 C CA . ILE A 1 112 ? -55.292 -4.626 35.940 1.00 78.12 112 ILE A CA 1
ATOM 930 C C . ILE A 1 112 ? -56.145 -3.446 36.422 1.00 78.12 112 ILE A C 1
ATOM 932 O O . ILE A 1 112 ? -57.243 -3.647 36.941 1.00 78.12 112 ILE A O 1
ATOM 936 N N . VAL A 1 113 ? -55.694 -2.212 36.179 1.00 81.31 113 VAL A N 1
ATOM 937 C CA . VAL A 1 113 ? -56.432 -0.998 36.566 1.00 81.31 113 VAL A CA 1
ATOM 938 C C . VAL A 1 113 ? -57.807 -0.947 35.891 1.00 81.31 113 VAL A C 1
ATOM 940 O O . VAL A 1 113 ? -58.799 -0.651 36.554 1.00 81.31 113 VAL A O 1
ATOM 943 N N . ARG A 1 114 ? -57.906 -1.301 34.601 1.00 71.31 114 ARG A N 1
ATOM 944 C CA . ARG A 1 114 ? -59.195 -1.381 33.892 1.00 71.31 114 ARG A CA 1
ATOM 945 C C . ARG A 1 114 ? -60.154 -2.383 34.529 1.00 71.31 114 ARG A C 1
ATOM 947 O O . ARG A 1 114 ? -61.311 -2.032 34.761 1.00 71.31 114 ARG A O 1
ATOM 954 N N . SER A 1 115 ? -59.681 -3.579 34.868 1.00 72.44 115 SER A N 1
ATOM 955 C CA . SER A 1 115 ? -60.491 -4.588 35.560 1.00 72.44 115 SER A CA 1
ATOM 956 C C . SER A 1 115 ? -60.996 -4.080 36.910 1.00 72.44 115 SER A C 1
ATOM 958 O O . SER A 1 115 ? -62.186 -4.200 37.195 1.00 72.44 115 SER A O 1
ATOM 960 N N . PHE A 1 116 ? -60.143 -3.425 37.704 1.00 73.19 116 PHE A N 1
ATOM 961 C CA . PHE A 1 116 ? -60.567 -2.821 38.970 1.00 73.19 116 PHE A CA 1
ATOM 962 C C . PHE A 1 116 ? -61.606 -1.713 38.770 1.00 73.19 116 PHE A C 1
ATOM 964 O O . PHE A 1 116 ? -62.630 -1.719 39.449 1.00 73.19 116 PHE A O 1
ATOM 971 N N . THR A 1 117 ? -61.410 -0.806 37.805 1.00 68.38 117 THR A N 1
ATOM 972 C CA . THR A 1 117 ? -62.400 0.249 37.519 1.00 68.38 117 THR A CA 1
ATOM 973 C C . THR A 1 117 ? -63.753 -0.320 37.087 1.00 68.38 117 THR A C 1
ATOM 975 O O . THR A 1 117 ? -64.785 0.158 37.551 1.00 68.38 117 THR A O 1
ATOM 978 N N . TYR A 1 118 ? -63.769 -1.381 36.274 1.00 73.06 118 TYR A N 1
ATOM 979 C CA . TYR A 1 118 ? -65.004 -2.041 35.850 1.00 73.06 118 TYR A CA 1
ATOM 980 C C . TYR A 1 118 ? -65.732 -2.714 37.021 1.00 73.06 118 TYR A C 1
ATOM 982 O O . TYR A 1 118 ? -66.945 -2.553 37.163 1.00 73.06 118 TYR A O 1
ATOM 990 N N . ILE A 1 119 ? -65.002 -3.418 37.893 1.00 75.00 119 ILE A N 1
ATOM 991 C CA . ILE A 1 119 ? -65.573 -4.040 39.097 1.00 75.00 119 ILE A CA 1
ATOM 992 C C . ILE A 1 119 ? -66.162 -2.967 40.019 1.00 75.00 119 ILE A C 1
ATOM 994 O O . ILE A 1 119 ? -67.310 -3.095 40.438 1.00 75.00 119 ILE A O 1
ATOM 998 N N . ILE A 1 120 ? -65.425 -1.881 40.276 1.00 74.00 120 ILE A N 1
ATOM 999 C CA . ILE A 1 120 ? -65.892 -0.761 41.107 1.00 74.00 120 ILE A CA 1
ATOM 1000 C C . ILE A 1 120 ? -67.163 -0.139 40.514 1.00 74.00 120 ILE A C 1
ATOM 1002 O O . ILE A 1 120 ? -68.152 0.026 41.229 1.00 74.00 120 ILE A O 1
ATOM 1006 N N . MET A 1 121 ? -67.189 0.147 39.207 1.00 68.56 121 MET A N 1
ATOM 1007 C CA . MET A 1 121 ? -68.384 0.677 38.537 1.00 68.56 121 MET A CA 1
ATOM 1008 C C . MET A 1 121 ? -69.590 -0.265 38.673 1.00 68.56 121 MET A C 1
ATOM 1010 O O . MET A 1 121 ? -70.701 0.194 38.945 1.00 68.56 121 MET A O 1
ATOM 1014 N N . LYS A 1 122 ? -69.380 -1.581 38.544 1.00 77.50 122 LYS A N 1
ATOM 1015 C CA . LYS A 1 122 ? -70.443 -2.591 38.649 1.00 77.50 122 LYS A CA 1
ATOM 1016 C C . LYS A 1 122 ? -70.985 -2.722 40.078 1.00 77.50 122 LYS A C 1
ATOM 1018 O O . LYS A 1 122 ? -72.197 -2.813 40.258 1.00 77.50 122 LYS A O 1
ATOM 1023 N N . VAL A 1 123 ? -70.118 -2.654 41.091 1.00 75.50 123 VAL A N 1
ATOM 1024 C CA . VAL A 1 123 ? -70.514 -2.637 42.513 1.00 75.50 123 VAL A CA 1
ATOM 1025 C C . VAL A 1 123 ? -71.333 -1.386 42.842 1.00 75.50 123 VAL A C 1
ATOM 1027 O O . VAL A 1 123 ? -72.380 -1.495 43.478 1.00 75.50 123 VAL A O 1
ATOM 1030 N N . ILE A 1 124 ? -70.923 -0.211 42.352 1.00 70.88 124 ILE A N 1
ATOM 1031 C CA . ILE A 1 124 ? -71.668 1.044 42.548 1.00 70.88 124 ILE A CA 1
ATOM 1032 C C . ILE A 1 124 ? -73.071 0.958 41.922 1.00 70.88 124 ILE A C 1
ATOM 1034 O O . ILE A 1 124 ? -74.049 1.409 42.521 1.00 70.88 124 ILE A O 1
ATOM 1038 N N . GLN A 1 125 ? -73.197 0.369 40.730 1.00 68.56 125 GLN A N 1
ATOM 1039 C CA . GLN A 1 125 ? -74.486 0.205 40.051 1.00 68.56 125 GLN A CA 1
ATOM 1040 C C . GLN A 1 125 ? -75.413 -0.782 40.781 1.00 68.56 125 GLN A C 1
ATOM 1042 O O . GLN A 1 125 ? -76.612 -0.519 40.911 1.00 68.56 125 GLN A O 1
ATOM 1047 N N . LEU A 1 126 ? -74.862 -1.873 41.320 1.00 66.75 126 LEU A N 1
ATOM 1048 C CA . LEU A 1 126 ? -75.606 -2.808 42.166 1.00 66.75 126 LEU A CA 1
ATOM 1049 C C . LEU A 1 126 ? -76.067 -2.143 43.469 1.00 66.75 126 LEU A C 1
ATOM 1051 O O . LEU A 1 126 ? -77.241 -2.248 43.809 1.00 66.75 126 LEU A O 1
ATOM 1055 N N . GLN A 1 127 ? -75.208 -1.371 44.143 1.00 63.38 127 GLN A N 1
ATOM 1056 C CA . GLN A 1 127 ? -75.598 -0.619 45.343 1.00 63.38 127 GLN A CA 1
ATOM 1057 C C . GLN A 1 127 ? -76.711 0.398 45.074 1.00 63.38 127 GLN A C 1
ATOM 1059 O O . GLN A 1 127 ? -77.608 0.548 45.901 1.00 63.38 127 GLN A O 1
ATOM 1064 N N . LYS A 1 128 ? -76.685 1.096 43.932 1.00 66.69 128 LYS A N 1
ATOM 1065 C CA . LYS A 1 128 ? -77.777 2.004 43.541 1.00 66.69 128 LYS A CA 1
ATOM 1066 C C . LYS A 1 128 ? -79.090 1.260 43.298 1.00 66.69 128 LYS A C 1
ATOM 1068 O O . LYS A 1 128 ? -80.141 1.782 43.647 1.00 66.69 128 LYS A O 1
ATOM 1073 N N . SER A 1 129 ? -79.021 0.055 42.736 1.00 60.12 129 SER A N 1
ATOM 1074 C CA . SER A 1 129 ? -80.200 -0.767 42.444 1.00 60.12 129 SER A CA 1
ATOM 1075 C C . SER A 1 129 ? -80.815 -1.341 43.724 1.00 60.12 129 SER A C 1
ATOM 1077 O O . SER A 1 129 ? -82.016 -1.224 43.919 1.00 60.12 129 SER A O 1
ATOM 1079 N N . VAL A 1 130 ? -80.004 -1.868 44.649 1.00 65.69 130 VAL A N 1
ATOM 1080 C CA . VAL A 1 130 ? -80.477 -2.351 45.964 1.00 65.69 130 VAL A CA 1
ATOM 1081 C C . VAL A 1 130 ? -81.132 -1.220 46.764 1.00 65.69 130 VAL A C 1
ATOM 1083 O O . VA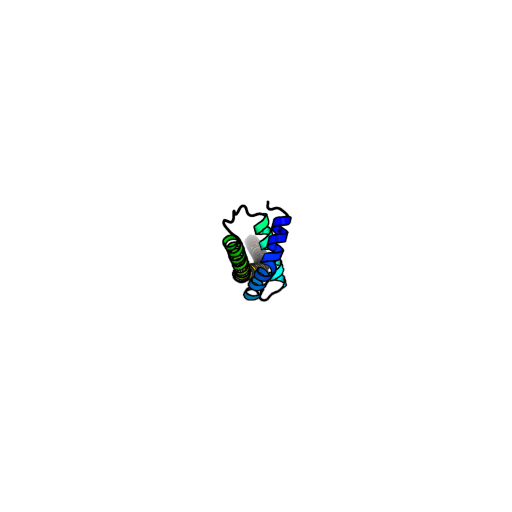L A 1 130 ? -82.245 -1.371 47.252 1.00 65.69 130 VAL A O 1
ATOM 1086 N N . ARG A 1 131 ? -80.503 -0.038 46.801 1.00 57.81 131 ARG A N 1
ATOM 1087 C CA . ARG A 1 131 ? -81.030 1.138 47.517 1.00 57.81 131 ARG A CA 1
ATOM 1088 C C . ARG A 1 131 ? -82.311 1.720 46.897 1.00 57.81 131 ARG A C 1
ATOM 1090 O O . ARG A 1 131 ? -83.003 2.499 47.545 1.00 57.81 131 ARG A O 1
ATOM 1097 N N . PHE A 1 132 ? -82.595 1.406 45.632 1.00 67.00 132 PHE A N 1
ATOM 1098 C CA . PHE A 1 132 ? -83.857 1.744 44.971 1.00 67.00 132 PHE A CA 1
ATOM 1099 C C . PHE A 1 132 ? -84.977 0.791 45.409 1.00 67.00 132 PHE A C 1
ATOM 1101 O O . PHE A 1 132 ? -86.069 1.255 45.715 1.00 67.00 132 PHE A O 1
ATOM 1108 N N . TRP A 1 133 ? -84.683 -0.509 45.517 1.00 48.22 133 TRP A N 1
ATOM 1109 C CA . TRP A 1 133 ? -85.635 -1.518 45.992 1.00 48.22 133 TRP A CA 1
ATOM 1110 C C . TRP A 1 133 ? -85.973 -1.393 47.486 1.00 48.22 133 TRP A C 1
ATOM 1112 O O . TRP A 1 133 ? -87.099 -1.673 47.857 1.00 48.22 133 TRP A O 1
ATOM 1122 N N . GLU A 1 134 ? -85.059 -0.912 48.335 1.00 53.25 134 GLU A N 1
ATOM 1123 C CA . GLU A 1 134 ? -85.338 -0.637 49.763 1.00 53.25 134 GLU A CA 1
ATOM 1124 C C . GLU A 1 134 ? -86.226 0.600 50.009 1.00 53.25 134 GLU A C 1
ATOM 1126 O O . GLU A 1 134 ? -86.644 0.845 51.139 1.00 53.25 134 GLU A O 1
ATOM 1131 N N . LYS A 1 135 ? -86.4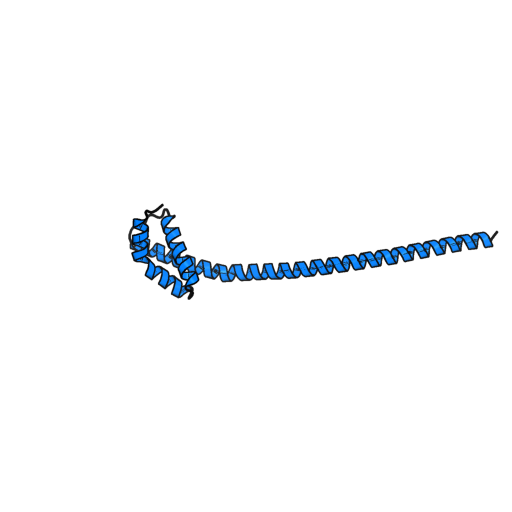67 1.427 48.982 1.00 60.12 135 LYS A N 1
ATOM 1132 C CA . LYS A 1 135 ? -87.297 2.642 49.069 1.00 60.12 135 LYS A CA 1
ATOM 1133 C C . LYS A 1 135 ? -88.706 2.475 48.484 1.00 60.12 135 LYS A C 1
ATOM 1135 O O . LYS A 1 135 ? -89.457 3.450 48.493 1.00 60.12 135 LYS A O 1
ATOM 1140 N N . MET A 1 136 ? -89.031 1.293 47.959 1.00 49.44 136 MET A N 1
ATOM 1141 C CA . MET A 1 136 ? -90.391 0.874 47.596 1.00 49.44 136 MET A CA 1
ATOM 1142 C C . MET A 1 136 ? -90.985 0.036 48.721 1.00 49.44 136 MET A C 1
ATOM 1144 O O . MET A 1 136 ? -92.204 0.184 48.946 1.00 49.44 136 MET A O 1
#

Sequence (136 aa):
MRSEDELNRVIALYSDMIKRICLIHLKNHADTEDIFQGVFLKYVLSSVVFENDAHEKAWFIRVTINACKDLLKSFFTIVPLILLKCMNKLQLKFLKRIRQLLKQFYDCLKNIVRSFTYIIMKVIQLQKSVRFWEKM

InterPro domains:
  IPR007627 RNA polymerase sigma-70 region 2 [PF04542] (12-73)
  IPR013325 RNA polymerase sigma factor, region 2 [SSF88946] (4-73)

Radius of gyration: 37.41 Å; chains: 1; bounding box: 104×20×71 Å

Organism: NCBI:txid1121323

pLDDT: mean 82.38, std 13.85, range [48.22, 97.94]

Secondary structure (DSSP, 8-state):
---HHHHHHHHHHHHHHHHHHHHHHH--HHHHHHHHHHHHHHHHH--PPPSSHHHHHHHHHHHHHHHHHHHHHHHHHHHHHHHHHHHHHHHHHHHHHHHHHHHHHHHHHHHHHHHHHHHHHHHHHHHHHHHHHTT-

Foldseek 3Di:
DDDPVVLVVCCVVCVVVLLVLLCVLPVDPVLSVVLSVVLSVCVRPDPDDAPDPVSVNVSSNVSSNVSSVVVVCCCVPVVVVVVVVVVVVVVVVVVVVVVVVVVVVVVVVVVVVVVVVVVVVVVVVVVVVVVVVVVD